Protein AF-A0A5K1F4S1-F1 (afdb_monomer_lite)

Foldseek 3Di:
DDPKDKDADPPFAEDEQEDDPVDDDPVSVVVQVVQQPPPPGHIYIYD

InterPro domains:
  IPR002925 Dienelactone hydrolase [PF01738] (2-47)
  IPR051049 Dienelactone hydrolase-like enzyme [PTHR46623] (1-47)

Organism: NCBI:txid210225

Radius of gyration: 10.32 Å; chains: 1; bounding box: 22×21×28 Å

pLDDT: mean 92.87, std 6.51, range [67.88, 98.31]

Structure (mmCIF, N/CA/C/O backbone):
data_AF-A0A5K1F4S1-F1
#
_entry.id   AF-A0A5K1F4S1-F1
#
loop_
_atom_site.group_PDB
_atom_site.id
_atom_site.type_symbol
_atom_site.label_atom_id
_atom_site.label_alt_id
_atom_site.label_comp_id
_atom_site.label_asym_id
_atom_site.label_entity_id
_atom_site.label_seq_id
_atom_site.pdbx_PDB_ins_code
_atom_site.Cartn_x
_atom_site.Cartn_y
_atom_site.Cartn_z
_atom_site.occupancy
_atom_site.B_iso_or_equiv
_atom_site.auth_seq_id
_atom_site.auth_comp_id
_atom_site.auth_asym_id
_atom_site.auth_atom_id
_atom_site.pdbx_PDB_model_num
ATOM 1 N N . THR A 1 1 ? -5.310 -15.702 -11.829 1.00 70.31 1 THR A N 1
ATOM 2 C CA . THR A 1 1 ? -5.587 -15.064 -10.525 1.00 70.31 1 THR A CA 1
ATOM 3 C C . THR A 1 1 ? -4.829 -13.757 -10.483 1.00 70.31 1 THR A C 1
ATOM 5 O O . THR A 1 1 ? -3.848 -13.634 -11.199 1.00 70.31 1 THR A O 1
ATOM 8 N N . PHE A 1 2 ? -5.345 -12.756 -9.779 1.00 67.88 2 PHE A N 1
ATOM 9 C CA . PHE A 1 2 ? -4.743 -11.426 -9.705 1.00 67.88 2 PHE A CA 1
ATOM 10 C C . PHE A 1 2 ? -3.826 -11.367 -8.480 1.00 67.88 2 PHE A C 1
ATOM 12 O O . PHE A 1 2 ? -4.315 -11.537 -7.363 1.00 67.88 2 PHE A O 1
ATOM 19 N N . ASP A 1 3 ? -2.522 -11.181 -8.688 1.00 80.81 3 ASP A N 1
ATOM 20 C CA . ASP A 1 3 ? -1.514 -11.220 -7.621 1.00 80.81 3 ASP A CA 1
ATOM 21 C C . ASP A 1 3 ? -1.297 -9.816 -7.032 1.00 80.81 3 ASP A C 1
ATOM 23 O O . ASP A 1 3 ? -0.254 -9.192 -7.215 1.00 80.81 3 ASP A O 1
ATOM 27 N N . ALA A 1 4 ? -2.313 -9.311 -6.329 1.00 88.56 4 ALA A N 1
ATOM 28 C CA . ALA A 1 4 ? -2.244 -8.018 -5.652 1.00 88.56 4 ALA A CA 1
ATOM 29 C C . ALA A 1 4 ? -1.324 -8.067 -4.426 1.00 88.56 4 ALA A C 1
ATOM 31 O O . ALA A 1 4 ? -1.373 -9.008 -3.627 1.00 88.56 4 ALA A O 1
ATOM 32 N N . TYR A 1 5 ? -0.563 -6.996 -4.199 1.00 92.38 5 TYR A N 1
ATOM 33 C CA . TYR A 1 5 ? 0.100 -6.792 -2.913 1.00 92.38 5 TYR A CA 1
ATOM 34 C C . TYR A 1 5 ? -0.858 -6.078 -1.958 1.00 92.38 5 TYR A C 1
ATOM 36 O O . TYR A 1 5 ? -1.249 -4.937 -2.198 1.00 92.38 5 TYR A O 1
ATOM 44 N N . VAL A 1 6 ? -1.219 -6.742 -0.859 1.00 95.56 6 VAL A N 1
ATOM 45 C CA . VAL A 1 6 ? -2.147 -6.214 0.150 1.00 95.56 6 VAL A CA 1
ATOM 46 C C . VAL A 1 6 ? -1.460 -6.171 1.510 1.00 95.56 6 VAL A C 1
ATOM 48 O O . VAL A 1 6 ? -0.832 -7.144 1.927 1.00 95.56 6 VAL A O 1
ATOM 51 N N . ILE A 1 7 ? -1.579 -5.046 2.215 1.00 97.06 7 ILE A N 1
ATOM 52 C CA . ILE A 1 7 ? -1.022 -4.861 3.559 1.00 97.06 7 ILE A CA 1
ATOM 53 C C . ILE A 1 7 ? -1.911 -3.947 4.408 1.00 97.06 7 ILE A C 1
ATOM 55 O O . ILE A 1 7 ? -2.606 -3.076 3.889 1.00 97.06 7 ILE A O 1
ATOM 59 N N . GLY A 1 8 ? -1.852 -4.120 5.727 1.00 97.19 8 GLY A N 1
ATOM 60 C CA . GLY A 1 8 ? -2.490 -3.233 6.695 1.00 97.19 8 GLY A CA 1
ATOM 61 C C . GLY A 1 8 ? -3.677 -3.866 7.409 1.00 97.19 8 GLY A C 1
ATOM 62 O O . GLY A 1 8 ? -3.799 -5.088 7.476 1.00 97.19 8 GLY A O 1
ATOM 63 N N . LYS A 1 9 ? -4.523 -3.018 7.995 1.00 96.31 9 LYS A N 1
ATOM 64 C CA . LYS A 1 9 ? -5.641 -3.427 8.855 1.00 96.31 9 LYS A CA 1
ATOM 65 C C . LYS A 1 9 ? -6.719 -4.156 8.045 1.00 96.31 9 LYS A C 1
ATOM 67 O O . LYS A 1 9 ? -7.179 -3.628 7.038 1.00 96.31 9 LYS A O 1
ATOM 72 N N . GLU A 1 10 ? -7.148 -5.337 8.494 1.00 93.69 10 GLU A N 1
ATOM 73 C CA . GLU A 1 10 ? -8.075 -6.208 7.744 1.00 93.69 10 GLU A CA 1
ATOM 74 C C . GLU A 1 10 ? -9.406 -5.520 7.393 1.00 93.69 10 GLU A C 1
ATOM 76 O O . GLU A 1 10 ? -9.829 -5.592 6.235 1.00 93.69 10 GLU A O 1
ATOM 81 N N . ASP A 1 11 ? -9.955 -4.759 8.346 1.00 94.50 11 ASP A N 1
ATOM 82 C CA . ASP A 1 11 ? -11.188 -3.962 8.232 1.00 94.50 11 ASP A CA 1
ATOM 83 C C . ASP A 1 11 ? -10.916 -2.442 8.207 1.00 94.50 11 ASP A C 1
ATOM 85 O O . ASP A 1 11 ? -11.740 -1.626 8.625 1.00 94.50 11 ASP A O 1
ATOM 89 N N . GLY A 1 12 ? -9.710 -2.036 7.794 1.00 96.12 12 GLY A N 1
ATOM 90 C CA . GLY A 1 12 ? -9.356 -0.623 7.637 1.00 96.12 12 GLY A CA 1
ATOM 91 C C . GLY A 1 12 ? -9.941 -0.013 6.355 1.00 96.12 12 GLY A C 1
ATOM 92 O O . GLY A 1 12 ? -10.212 -0.747 5.401 1.00 96.12 12 GLY A O 1
ATOM 93 N N . PRO A 1 13 ? -10.089 1.326 6.273 1.00 97.62 13 PRO A N 1
ATOM 94 C CA . PRO A 1 13 ? -10.425 1.992 5.018 1.00 97.62 13 PRO A CA 1
ATOM 95 C C . PRO A 1 13 ? -9.433 1.611 3.912 1.00 97.62 13 PRO A C 1
ATOM 97 O O . PRO A 1 13 ? -8.219 1.578 4.136 1.00 97.62 13 PRO A O 1
ATOM 100 N N . GLY A 1 14 ? -9.964 1.303 2.729 1.00 97.00 14 GLY A N 1
ATOM 101 C CA . GLY A 1 14 ? -9.177 0.857 1.584 1.00 97.00 14 GLY A CA 1
ATOM 102 C C . GLY A 1 14 ? -8.513 2.015 0.847 1.00 97.00 14 GLY A C 1
ATOM 103 O O . GLY A 1 14 ? -9.174 2.999 0.519 1.00 97.00 14 GLY A O 1
ATOM 104 N N . ILE A 1 15 ? -7.224 1.876 0.540 1.00 97.00 15 ILE A N 1
ATOM 105 C CA . ILE A 1 15 ? -6.479 2.782 -0.339 1.00 97.00 15 ILE A CA 1
ATOM 106 C C . ILE A 1 15 ? -5.827 1.957 -1.447 1.00 97.00 15 ILE A C 1
ATOM 108 O O . ILE A 1 15 ? -5.125 0.982 -1.178 1.00 97.00 15 ILE A O 1
ATOM 112 N N . VAL A 1 16 ? -6.042 2.369 -2.696 1.00 96.56 16 VAL A N 1
ATOM 113 C CA . VAL A 1 16 ? -5.353 1.802 -3.858 1.00 96.56 16 VAL A CA 1
ATOM 114 C C . VAL A 1 16 ? -4.103 2.631 -4.124 1.00 96.56 16 VAL A C 1
ATOM 116 O O . VAL A 1 16 ? -4.189 3.835 -4.360 1.00 96.56 16 VAL A O 1
ATOM 119 N N . VAL A 1 17 ? -2.944 1.985 -4.070 1.00 95.44 17 VAL A N 1
ATOM 120 C CA . VAL A 1 17 ? -1.642 2.591 -4.344 1.00 95.44 17 VAL A CA 1
ATOM 121 C C . VAL A 1 17 ? -1.269 2.245 -5.777 1.00 95.44 17 VAL A C 1
ATOM 123 O O . VAL A 1 17 ? -1.071 1.077 -6.102 1.00 95.44 17 VAL A O 1
ATOM 126 N N . LEU A 1 18 ? -1.209 3.253 -6.643 1.00 93.44 18 LEU A N 1
ATOM 127 C CA . LEU A 1 18 ? -0.857 3.058 -8.045 1.00 93.44 18 LEU A CA 1
ATOM 128 C C . LEU A 1 18 ? 0.660 3.055 -8.214 1.00 93.44 18 LEU A C 1
ATOM 130 O O . LEU A 1 18 ? 1.360 3.893 -7.647 1.00 93.44 18 LEU A O 1
ATOM 134 N N . GLN A 1 19 ? 1.145 2.089 -8.986 1.00 89.44 19 GLN A N 1
ATOM 135 C CA . GLN A 1 19 ? 2.544 2.012 -9.381 1.00 89.44 19 GLN A CA 1
ATOM 136 C C . GLN A 1 19 ? 2.884 3.046 -10.459 1.00 89.44 19 GLN A C 1
ATOM 138 O O . GLN A 1 19 ? 2.023 3.495 -11.218 1.00 89.44 19 GLN A O 1
ATOM 143 N N . GLU A 1 20 ? 4.176 3.324 -10.574 1.00 86.44 20 GLU A N 1
ATOM 144 C CA . GLU A 1 20 ? 4.756 4.094 -11.667 1.00 86.44 20 GLU A CA 1
ATOM 145 C C . GLU A 1 20 ? 5.047 3.209 -12.895 1.00 86.44 20 GLU A C 1
ATOM 147 O O . GLU A 1 20 ? 4.822 1.990 -12.903 1.00 86.44 20 GLU A O 1
ATOM 152 N N . TRP A 1 21 ? 5.573 3.827 -13.958 1.00 87.75 21 TRP A N 1
ATOM 153 C CA . TRP A 1 21 ? 5.830 3.168 -15.246 1.00 87.75 21 TRP A CA 1
ATOM 154 C C . TRP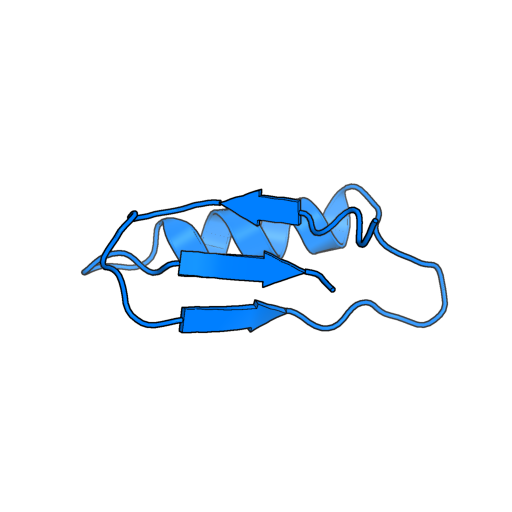 A 1 21 ? 6.874 2.039 -15.190 1.00 87.75 21 TRP A C 1
ATOM 156 O O . TRP A 1 21 ? 6.936 1.232 -16.116 1.00 87.75 21 TRP A O 1
ATOM 166 N N . TRP A 1 22 ? 7.671 1.950 -14.121 1.00 83.25 22 TRP A N 1
ATOM 167 C CA . TRP A 1 22 ? 8.694 0.914 -13.934 1.00 83.25 22 TRP A CA 1
ATOM 168 C C . TRP A 1 22 ? 8.241 -0.304 -13.110 1.00 83.25 22 TRP A C 1
ATOM 170 O O . TRP A 1 22 ? 9.007 -1.259 -12.992 1.00 83.25 22 TRP A O 1
ATOM 180 N N . GLY A 1 23 ? 7.005 -0.333 -12.593 1.00 87.00 23 GLY A N 1
ATOM 181 C CA . GLY A 1 23 ? 6.444 -1.524 -11.939 1.00 87.00 23 GLY A CA 1
ATOM 182 C C . GLY A 1 23 ? 6.270 -1.443 -10.419 1.00 87.00 23 GLY A C 1
ATOM 183 O O . GLY A 1 23 ? 6.484 -0.410 -9.790 1.00 87.00 23 GLY A O 1
ATOM 184 N N . VAL A 1 24 ? 5.870 -2.574 -9.821 1.00 87.50 24 VAL A N 1
ATOM 185 C CA . VAL A 1 24 ? 5.758 -2.748 -8.362 1.00 87.50 24 VAL A CA 1
ATOM 186 C C . VAL A 1 24 ? 7.098 -3.190 -7.774 1.00 87.50 24 VAL A C 1
ATOM 188 O O . VAL A 1 24 ? 7.377 -4.385 -7.635 1.00 87.50 24 VAL A O 1
ATOM 191 N N . ASP A 1 25 ? 7.927 -2.227 -7.392 1.00 89.25 25 ASP A N 1
ATOM 192 C CA . ASP A 1 25 ? 9.212 -2.476 -6.740 1.00 89.25 25 ASP A CA 1
ATOM 193 C C . ASP A 1 25 ? 9.185 -2.185 -5.224 1.00 89.25 25 ASP A C 1
ATOM 195 O O . ASP A 1 25 ? 8.129 -2.109 -4.583 1.00 89.25 25 ASP A O 1
ATOM 199 N N . PHE A 1 26 ? 10.373 -2.099 -4.616 1.00 90.44 26 PHE A N 1
ATOM 200 C CA . PHE A 1 26 ? 10.525 -1.819 -3.189 1.00 90.44 26 PHE A CA 1
ATOM 201 C C . PHE A 1 26 ? 9.992 -0.436 -2.795 1.00 90.44 26 PHE A C 1
ATOM 203 O O . PHE A 1 26 ? 9.441 -0.297 -1.702 1.00 90.44 26 PHE A O 1
ATOM 210 N N . GLU A 1 27 ? 10.111 0.570 -3.662 1.00 92.12 27 GLU A N 1
ATOM 211 C CA . GLU A 1 27 ? 9.704 1.939 -3.353 1.00 92.12 27 GLU A CA 1
ATOM 212 C C . GLU A 1 27 ? 8.185 2.016 -3.195 1.00 92.12 27 GLU A C 1
ATOM 214 O O . GLU A 1 27 ? 7.688 2.507 -2.178 1.00 92.12 27 GLU A O 1
ATOM 219 N N . ILE A 1 28 ? 7.425 1.439 -4.130 1.00 93.62 28 ILE A N 1
ATOM 220 C CA . ILE A 1 28 ? 5.954 1.426 -4.060 1.00 93.62 28 ILE A CA 1
ATOM 221 C C . ILE A 1 28 ? 5.452 0.579 -2.880 1.00 93.62 28 ILE A C 1
ATOM 223 O O . ILE A 1 28 ? 4.524 0.980 -2.169 1.00 93.62 28 ILE A O 1
ATOM 227 N N . LYS A 1 29 ? 6.107 -0.550 -2.575 1.00 94.62 29 LYS A N 1
ATOM 228 C CA . LYS A 1 29 ? 5.773 -1.360 -1.386 1.00 94.62 29 LYS A CA 1
ATOM 229 C C . LYS A 1 29 ? 6.021 -0.613 -0.076 1.00 94.62 29 LYS A C 1
ATOM 231 O O . LYS A 1 29 ? 5.250 -0.787 0.873 1.00 94.62 29 LYS A O 1
ATOM 236 N N . ASN A 1 30 ? 7.057 0.225 -0.013 1.00 95.75 30 ASN A N 1
ATOM 237 C CA . ASN A 1 30 ? 7.330 1.063 1.153 1.00 95.75 30 ASN A CA 1
ATOM 238 C C . ASN A 1 30 ? 6.259 2.141 1.345 1.00 95.75 30 ASN A C 1
ATOM 240 O O . ASN A 1 30 ? 5.816 2.348 2.474 1.00 95.75 30 ASN A O 1
ATOM 244 N N . HIS A 1 31 ? 5.777 2.761 0.265 1.00 95.88 31 HIS A N 1
ATOM 245 C CA . HIS A 1 31 ? 4.652 3.698 0.335 1.00 95.88 31 HIS A CA 1
ATOM 246 C C . HIS A 1 31 ? 3.374 3.014 0.832 1.00 95.88 31 HIS A C 1
ATOM 248 O O . HIS A 1 31 ? 2.743 3.502 1.769 1.00 95.88 31 HIS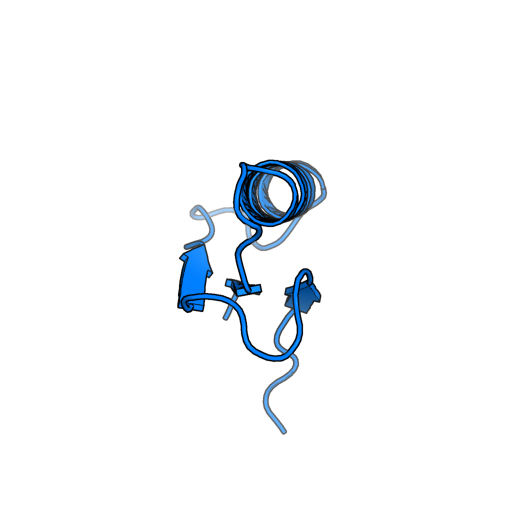 A O 1
ATOM 254 N N . ALA A 1 32 ? 3.031 1.843 0.286 1.00 96.88 32 ALA A N 1
ATOM 255 C CA . ALA A 1 32 ? 1.884 1.067 0.758 1.00 96.88 32 ALA A CA 1
ATOM 256 C C . ALA A 1 32 ? 2.007 0.697 2.247 1.00 96.88 32 ALA A C 1
ATOM 258 O O . ALA A 1 32 ? 1.032 0.787 2.994 1.00 96.88 32 ALA A O 1
ATOM 259 N N . ARG A 1 33 ? 3.214 0.340 2.709 1.00 97.44 33 ARG A N 1
ATOM 260 C CA . ARG A 1 33 ? 3.486 0.069 4.128 1.00 97.44 33 ARG A CA 1
ATOM 261 C C . ARG A 1 33 ? 3.353 1.319 4.998 1.00 97.44 33 ARG A C 1
ATOM 263 O O . ARG A 1 33 ? 2.805 1.229 6.091 1.00 97.44 33 ARG A O 1
ATOM 270 N N . HIS A 1 34 ? 3.846 2.465 4.534 1.00 97.62 34 HIS A N 1
ATOM 271 C CA . HIS A 1 34 ? 3.706 3.729 5.250 1.00 97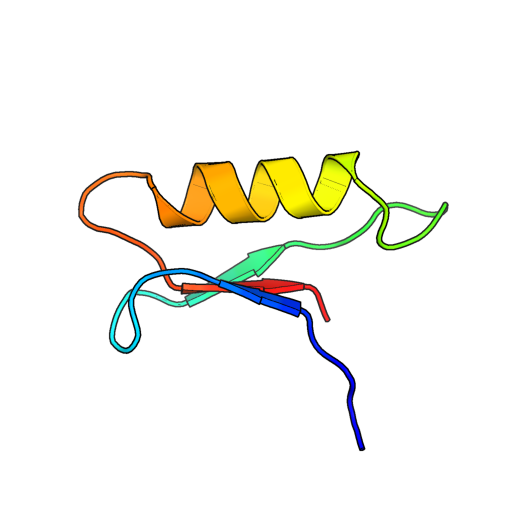.62 34 HIS A CA 1
ATOM 272 C C . HIS A 1 34 ? 2.228 4.100 5.422 1.00 97.62 34 HIS A C 1
ATOM 274 O O . HIS A 1 34 ? 1.800 4.354 6.543 1.00 97.62 34 HIS A O 1
ATOM 280 N N . ILE A 1 35 ? 1.442 4.023 4.343 1.00 97.56 35 ILE A N 1
ATOM 281 C CA . ILE A 1 35 ? -0.005 4.280 4.350 1.00 97.56 35 ILE A CA 1
ATOM 282 C C . ILE A 1 35 ? -0.730 3.348 5.326 1.00 97.56 35 ILE A C 1
ATOM 284 O O . ILE A 1 35 ? -1.543 3.807 6.124 1.00 97.56 35 ILE A O 1
ATOM 288 N N . ALA A 1 36 ? -0.414 2.051 5.303 1.00 97.94 36 ALA A N 1
ATOM 289 C CA . ALA A 1 36 ? -1.026 1.070 6.197 1.00 97.94 36 ALA A CA 1
ATOM 290 C C . ALA A 1 36 ? -0.826 1.394 7.691 1.00 97.94 36 ALA A C 1
ATOM 292 O O . ALA A 1 36 ? -1.693 1.066 8.501 1.00 97.94 36 ALA A O 1
ATOM 293 N N . ASN A 1 37 ? 0.284 2.055 8.036 1.00 97.75 37 ASN A N 1
ATOM 294 C CA . ASN A 1 37 ? 0.651 2.428 9.403 1.00 97.75 37 ASN A CA 1
ATOM 295 C C . ASN A 1 37 ? 0.173 3.831 9.821 1.00 97.75 37 ASN A C 1
ATOM 297 O O . ASN A 1 37 ? 0.422 4.230 10.957 1.00 97.75 37 ASN A O 1
ATOM 301 N N . LEU A 1 38 ? -0.466 4.602 8.935 1.00 97.31 38 LEU A N 1
ATOM 302 C CA . LEU A 1 38 ? -1.079 5.873 9.325 1.00 97.31 38 LEU A CA 1
ATOM 303 C C . LEU A 1 38 ? -2.251 5.596 10.264 1.00 97.31 38 LEU A C 1
ATOM 305 O O . LEU A 1 38 ? -3.086 4.757 9.948 1.00 97.31 38 LEU A O 1
ATOM 309 N N . GLU A 1 39 ? -2.357 6.317 11.378 1.00 95.56 39 GLU A N 1
ATOM 310 C CA . GLU A 1 39 ? -3.509 6.213 12.282 1.00 95.56 39 GLU A CA 1
ATOM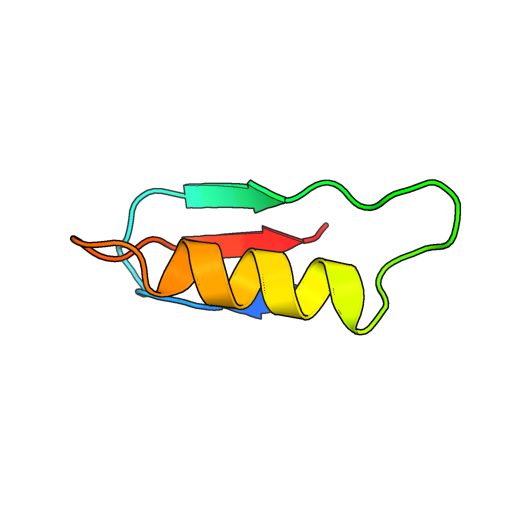 311 C C . GLU A 1 39 ? -4.788 6.722 11.589 1.00 95.56 39 GLU A C 1
ATOM 313 O O . GLU A 1 39 ? -4.742 7.764 10.925 1.00 95.56 39 GLU A O 1
ATOM 318 N N . PRO A 1 40 ? -5.938 6.024 11.707 1.00 93.88 40 PRO A N 1
ATOM 319 C CA . PRO A 1 40 ? -6.253 4.896 12.607 1.00 93.88 40 PRO A CA 1
ATOM 320 C C . PRO A 1 40 ? -5.981 3.479 12.032 1.00 93.88 40 PRO A C 1
ATOM 322 O O . PRO A 1 40 ? -6.562 2.483 12.486 1.00 93.88 40 PRO A O 1
ATOM 325 N N . GLY A 1 41 ? -5.154 3.384 10.992 1.00 96.06 41 GLY A N 1
ATOM 326 C CA . GLY A 1 41 ? -4.799 2.179 10.240 1.00 96.06 41 GLY A CA 1
ATOM 327 C C . GLY A 1 41 ? -5.597 2.048 8.940 1.00 96.06 41 GLY A C 1
ATOM 328 O O . GLY A 1 41 ? -6.827 2.114 8.955 1.00 96.06 41 GLY A O 1
ATOM 329 N N . PHE A 1 42 ? -4.905 1.797 7.825 1.00 98.31 42 PHE A N 1
ATOM 330 C CA . PHE A 1 42 ? -5.504 1.623 6.492 1.00 98.31 42 PHE A CA 1
ATOM 331 C C . PHE A 1 42 ? -5.224 0.233 5.915 1.00 98.31 42 PHE A C 1
ATOM 333 O O . PHE A 1 42 ? -4.270 -0.437 6.314 1.00 98.31 42 PHE A O 1
ATOM 340 N N . LYS A 1 43 ? -6.044 -0.184 4.946 1.00 98.06 43 LYS A N 1
ATOM 341 C CA . LYS A 1 43 ? -5.795 -1.352 4.096 1.00 98.06 43 LYS A CA 1
ATOM 342 C C . LYS A 1 43 ? -5.283 -0.870 2.744 1.00 98.06 43 LYS A C 1
ATOM 344 O O . LYS A 1 43 ? -6.049 -0.332 1.948 1.00 98.06 43 LYS A O 1
ATOM 349 N N . ALA A 1 44 ? -3.990 -1.029 2.494 1.00 97.56 44 ALA A N 1
ATOM 350 C CA . ALA A 1 4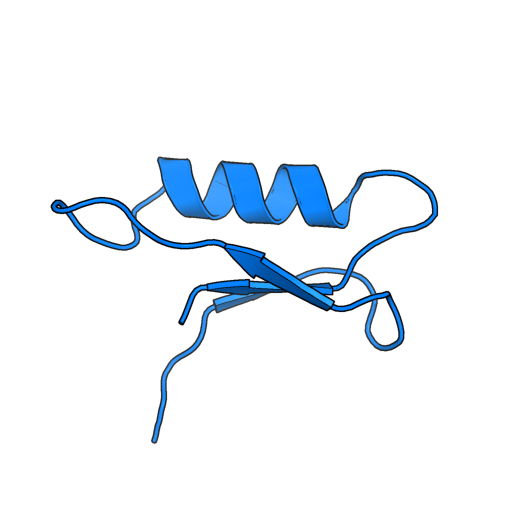4 ? -3.367 -0.632 1.238 1.00 97.56 44 ALA A CA 1
ATOM 351 C C . ALA A 1 44 ? -3.326 -1.817 0.263 1.00 97.56 44 ALA A C 1
ATOM 353 O O . ALA A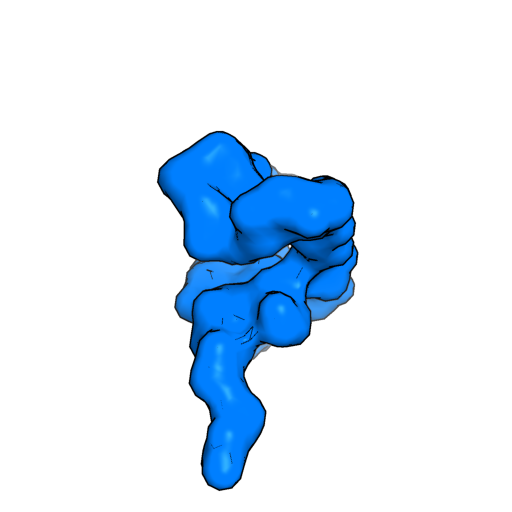 1 44 ? -2.920 -2.921 0.634 1.00 97.56 44 ALA A O 1
ATOM 354 N N . LEU A 1 45 ? -3.726 -1.572 -0.984 1.00 96.38 45 LEU A N 1
ATOM 355 C CA . LEU A 1 45 ? -3.663 -2.520 -2.092 1.00 96.38 45 LEU A CA 1
ATOM 356 C C . LEU A 1 45 ? -2.864 -1.903 -3.240 1.00 96.38 45 LEU A C 1
ATOM 358 O O . LEU A 1 45 ? -3.167 -0.791 -3.665 1.00 96.38 45 LEU A O 1
ATOM 362 N N . ILE A 1 46 ? -1.877 -2.633 -3.750 1.00 95.44 46 ILE A N 1
ATOM 363 C CA . ILE A 1 46 ? -1.242 -2.351 -5.038 1.00 95.44 46 ILE A CA 1
ATOM 364 C C . ILE A 1 46 ? -1.831 -3.356 -6.039 1.00 95.44 46 ILE A C 1
ATOM 366 O O . ILE A 1 46 ? -1.746 -4.561 -5.763 1.00 95.44 46 ILE A O 1
ATOM 370 N N . PRO A 1 47 ? -2.478 -2.884 -7.120 1.00 90.44 47 PRO A N 1
ATOM 371 C CA . PRO A 1 47 ? -3.007 -3.745 -8.167 1.00 90.44 47 PRO A CA 1
ATOM 372 C C . PRO A 1 47 ? -1.895 -4.431 -8.973 1.00 90.44 47 PRO A C 1
ATOM 374 O O . PRO A 1 47 ? -0.770 -3.891 -9.013 1.00 90.44 47 PRO A O 1
#

Secondary structure (DSSP, 8-state):
----EEEE-TTSPEEE---BTTBS-HHHHHHHHHHHTSTT--EEEE-

Sequence (47 aa):
TFDAYVIGKEDGPGIVVLQEWWGVDFEIKNHARHIANLEPGFKALIP